Protein AF-A0A2N1M3A6-F1 (afdb_monomer_lite)

Secondary structure (DSSP, 8-state):
-----------HHHHHH-----THHHHHHHHHHHHHHHT--PPPPP--S-----TT-PPPPTT-EE-PEEEEEE-TTS-B--SSPPTTSEEE-SS-EE---

pLDDT: mean 78.28, std 14.37, range [37.91, 95.88]

Structure (mmCIF, N/CA/C/O backbone):
data_AF-A0A2N1M3A6-F1
#
_entry.id   AF-A0A2N1M3A6-F1
#
loop_
_atom_site.group_PDB
_atom_site.id
_atom_site.type_symbol
_atom_site.label_atom_id
_atom_site.label_alt_id
_atom_site.label_comp_id
_atom_site.label_asym_id
_atom_site.label_entity_id
_atom_site.label_seq_id
_atom_site.pdbx_PDB_ins_code
_atom_site.Cartn_x
_atom_site.Cartn_y
_atom_site.Cartn_z
_atom_site.occupancy
_atom_site.B_iso_or_equiv
_atom_site.auth_seq_id
_atom_site.auth_comp_id
_atom_site.auth_asym_id
_atom_site.auth_atom_id
_atom_site.pdbx_PDB_model_num
ATOM 1 N N . MET A 1 1 ? 30.304 28.864 -45.864 1.00 37.91 1 MET A N 1
ATOM 2 C CA . MET A 1 1 ? 28.997 28.255 -45.551 1.00 37.91 1 MET A CA 1
ATOM 3 C C . MET A 1 1 ? 29.250 26.767 -45.483 1.00 37.91 1 MET A C 1
ATOM 5 O O . MET A 1 1 ? 29.414 26.145 -46.521 1.00 37.91 1 MET A O 1
ATOM 9 N N . GLU A 1 2 ? 29.465 26.260 -44.274 1.00 38.72 2 GLU A N 1
ATOM 10 C CA . GLU A 1 2 ? 29.763 24.850 -44.025 1.00 38.72 2 GLU A CA 1
ATOM 11 C C . GLU A 1 2 ? 28.433 24.102 -43.951 1.00 38.72 2 GLU A C 1
ATOM 13 O O . GLU A 1 2 ? 27.558 24.466 -43.167 1.00 38.72 2 GLU A O 1
ATOM 18 N N . THR A 1 3 ? 28.236 23.129 -44.836 1.00 42.72 3 THR A N 1
ATOM 19 C CA . THR A 1 3 ? 27.062 22.260 -44.804 1.00 42.72 3 THR A CA 1
ATOM 20 C C . THR A 1 3 ? 27.322 21.121 -43.835 1.00 42.72 3 THR A C 1
ATOM 22 O O . THR A 1 3 ? 28.177 20.266 -44.066 1.00 42.72 3 THR A O 1
ATOM 25 N N . ASP A 1 4 ? 26.549 21.177 -42.759 1.00 46.94 4 ASP A N 1
ATOM 26 C CA . ASP A 1 4 ? 26.305 20.170 -41.739 1.00 46.94 4 ASP A CA 1
ATOM 27 C C . ASP A 1 4 ? 26.178 18.773 -42.371 1.00 46.94 4 ASP A C 1
ATOM 29 O O . ASP A 1 4 ? 25.213 18.467 -43.076 1.00 46.94 4 ASP A O 1
ATOM 33 N N . SER A 1 5 ? 27.199 17.934 -42.181 1.00 48.62 5 SER A N 1
ATOM 34 C CA . SER A 1 5 ? 27.154 16.529 -42.587 1.00 48.62 5 SER A CA 1
ATOM 35 C C . SER A 1 5 ? 26.375 15.768 -41.525 1.00 48.62 5 SER A C 1
ATOM 37 O O . SER A 1 5 ? 26.940 15.187 -40.599 1.00 48.62 5 SER A O 1
ATOM 39 N N . GLY A 1 6 ? 25.051 15.837 -41.659 1.00 46.06 6 GLY A N 1
ATOM 40 C CA . GLY A 1 6 ? 24.110 15.030 -40.905 1.00 46.06 6 GLY A CA 1
ATOM 41 C C . GLY A 1 6 ? 24.477 13.555 -41.033 1.00 46.06 6 GLY A C 1
ATOM 42 O O . GLY A 1 6 ? 24.549 13.003 -42.127 1.00 46.06 6 GLY A O 1
ATOM 43 N N . SER A 1 7 ? 24.733 12.945 -39.881 1.00 53.84 7 SER A N 1
ATOM 44 C CA . SER A 1 7 ? 24.909 11.513 -39.678 1.00 53.84 7 SER A CA 1
ATOM 45 C C . SER A 1 7 ? 23.667 10.752 -40.163 1.00 53.84 7 SER A C 1
ATOM 47 O O . SER A 1 7 ? 22.758 10.458 -39.383 1.00 53.84 7 SER A O 1
ATOM 49 N N . GLU A 1 8 ? 23.623 10.425 -41.453 1.00 49.47 8 GLU A N 1
ATOM 50 C CA . GLU A 1 8 ? 22.706 9.438 -42.014 1.00 49.47 8 GLU A CA 1
ATOM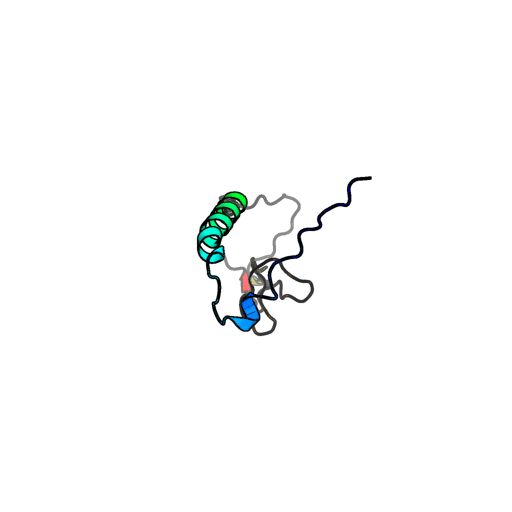 51 C C . GLU A 1 8 ? 23.074 8.061 -41.448 1.00 49.47 8 GLU A C 1
ATOM 53 O O . GLU A 1 8 ? 24.080 7.442 -41.796 1.00 49.47 8 GLU A O 1
ATOM 58 N N . PHE A 1 9 ? 22.265 7.616 -40.490 1.00 47.50 9 PHE A N 1
ATOM 59 C CA . PHE A 1 9 ? 22.367 6.309 -39.859 1.00 47.50 9 PHE A CA 1
ATOM 60 C C . PHE A 1 9 ? 22.343 5.191 -40.915 1.00 47.50 9 PHE A C 1
ATOM 62 O O . PHE A 1 9 ? 21.405 5.047 -41.695 1.00 47.50 9 PHE A O 1
ATOM 69 N N . THR A 1 10 ? 23.383 4.364 -40.879 1.00 49.75 10 THR A N 1
ATOM 70 C CA . THR A 1 10 ? 23.801 3.290 -41.796 1.00 49.75 10 THR A CA 1
ATOM 71 C C . THR A 1 10 ? 22.876 2.058 -41.855 1.00 49.75 10 THR A C 1
ATOM 73 O O . THR A 1 10 ? 23.339 0.916 -41.899 1.00 49.75 10 THR A O 1
ATOM 76 N N . ASN A 1 11 ? 21.553 2.233 -41.861 1.00 57.53 11 ASN A N 1
ATOM 77 C CA . ASN A 1 11 ? 20.620 1.102 -41.750 1.00 57.53 11 ASN A CA 1
ATOM 78 C C . ASN A 1 11 ? 20.404 0.334 -43.075 1.00 57.53 11 ASN A C 1
ATOM 80 O O . ASN A 1 11 ? 20.088 -0.858 -43.070 1.00 57.53 11 ASN A O 1
ATOM 84 N N . ASP A 1 12 ? 20.649 0.974 -44.221 1.00 56.59 12 ASP A N 1
ATOM 85 C CA . ASP A 1 12 ? 20.321 0.414 -45.543 1.00 56.59 12 ASP A CA 1
ATOM 86 C C . ASP A 1 12 ? 21.260 -0.714 -46.008 1.00 56.59 12 ASP A C 1
ATOM 88 O O . ASP A 1 12 ? 20.865 -1.584 -46.791 1.00 56.59 12 ASP A O 1
ATOM 92 N N . GLN A 1 13 ? 22.502 -0.753 -45.514 1.00 60.00 13 GLN A N 1
ATOM 93 C CA . GLN A 1 13 ? 23.458 -1.829 -45.824 1.00 60.00 13 GLN A CA 1
ATOM 94 C C . GLN A 1 13 ? 23.182 -3.112 -45.019 1.00 60.00 13 GLN A C 1
ATOM 96 O O . GLN A 1 13 ? 23.508 -4.220 -45.458 1.00 60.00 13 GLN A O 1
ATOM 101 N N . LYS A 1 14 ? 22.536 -2.979 -43.855 1.00 53.28 14 LYS A N 1
ATOM 102 C CA . LYS A 1 14 ? 22.296 -4.075 -42.908 1.00 53.28 14 LYS A CA 1
ATOM 103 C C . LYS A 1 14 ? 21.181 -5.013 -43.384 1.00 53.28 14 LYS A C 1
ATOM 105 O O . LYS A 1 14 ? 21.331 -6.231 -43.310 1.00 53.28 14 LYS A O 1
ATOM 110 N N . LEU A 1 15 ? 20.117 -4.458 -43.974 1.00 61.50 15 LEU A N 1
ATOM 111 C CA . LEU A 1 15 ? 18.980 -5.221 -44.516 1.00 61.50 15 LEU A CA 1
ATOM 112 C C . LEU A 1 15 ? 19.361 -6.139 -45.689 1.00 61.50 15 LEU A C 1
ATOM 114 O O . LEU A 1 15 ? 18.745 -7.184 -45.875 1.00 61.50 15 LEU A O 1
ATOM 118 N N . LYS A 1 16 ? 20.386 -5.773 -46.468 1.00 63.81 16 LYS A N 1
ATOM 119 C CA . LYS A 1 16 ? 20.836 -6.541 -47.642 1.00 63.81 16 LYS A CA 1
ATOM 120 C C . LYS A 1 16 ? 21.780 -7.696 -47.297 1.00 63.81 16 LYS A C 1
ATOM 122 O O . LYS A 1 16 ? 21.859 -8.656 -48.054 1.00 63.81 16 LYS A O 1
ATOM 127 N N . THR A 1 17 ? 22.489 -7.603 -46.172 1.00 62.62 17 THR A N 1
ATOM 128 C CA . THR A 1 17 ? 23.601 -8.511 -45.832 1.00 62.62 17 THR A CA 1
ATOM 129 C C . THR A 1 17 ? 23.169 -9.629 -44.873 1.00 62.62 17 THR A C 1
ATOM 131 O O . THR A 1 17 ? 23.895 -10.598 -44.692 1.00 62.62 17 THR A O 1
ATOM 134 N N . GLY A 1 18 ? 21.989 -9.528 -44.244 1.00 63.97 18 GLY A N 1
ATOM 135 C CA . GLY A 1 18 ? 21.477 -10.540 -43.302 1.00 63.97 18 GLY A CA 1
ATOM 136 C C . GLY A 1 18 ? 22.288 -10.671 -42.004 1.00 63.97 18 GLY A C 1
ATOM 137 O O . GLY A 1 18 ? 21.957 -11.480 -41.143 1.00 63.97 18 GLY A O 1
ATOM 138 N N . VAL A 1 19 ? 23.338 -9.863 -41.845 1.00 64.38 19 VAL A N 1
ATOM 139 C CA . VAL A 1 19 ? 24.197 -9.838 -40.665 1.00 64.38 19 VAL A CA 1
ATOM 140 C C . VAL A 1 19 ? 23.498 -9.022 -39.585 1.00 64.38 19 VAL A C 1
ATOM 142 O O . VAL A 1 19 ? 23.426 -7.790 -39.629 1.00 64.38 19 VAL A O 1
ATOM 145 N N . THR A 1 20 ? 22.960 -9.715 -38.589 1.00 64.69 20 THR A N 1
ATOM 146 C CA . THR A 1 20 ? 22.488 -9.093 -37.355 1.00 64.69 20 THR A CA 1
ATOM 147 C C . THR A 1 20 ? 23.700 -8.554 -36.600 1.00 64.69 20 THR A C 1
ATOM 149 O O . THR A 1 20 ? 24.484 -9.343 -36.083 1.00 64.69 20 THR A O 1
ATOM 152 N N . SER A 1 21 ? 23.895 -7.230 -36.543 1.00 70.19 21 SER A N 1
ATOM 153 C CA . SER A 1 21 ? 24.941 -6.675 -35.665 1.00 70.19 21 SER A CA 1
ATOM 154 C C . SER A 1 21 ? 24.478 -6.766 -34.210 1.00 70.19 21 SER A C 1
ATOM 156 O O . SER A 1 21 ? 23.390 -6.290 -33.866 1.00 70.19 21 SER A O 1
ATOM 158 N N . VAL A 1 22 ? 25.288 -7.457 -33.406 1.00 71.94 22 VAL A N 1
ATOM 159 C CA . VAL A 1 22 ? 25.047 -7.798 -31.993 1.00 71.94 22 VAL A CA 1
ATOM 160 C C . VAL A 1 22 ? 25.942 -6.955 -31.069 1.00 71.94 22 VAL A C 1
ATOM 162 O O . VAL A 1 22 ? 25.968 -7.166 -29.865 1.00 71.94 22 VAL A O 1
ATOM 165 N N . GLU A 1 23 ? 26.653 -5.966 -31.618 1.00 76.31 23 GLU A N 1
ATOM 166 C CA . GLU A 1 23 ? 27.604 -5.109 -30.886 1.00 76.31 23 GLU A CA 1
ATOM 167 C C . GLU A 1 23 ? 26.956 -4.401 -29.686 1.00 76.31 23 GLU A C 1
ATOM 169 O O . GLU A 1 23 ? 27.543 -4.320 -28.616 1.00 76.31 23 GLU A O 1
ATOM 174 N N . TRP A 1 24 ? 25.686 -4.000 -29.805 1.00 78.38 24 TRP A N 1
ATOM 175 C CA . TRP A 1 24 ? 24.931 -3.375 -28.712 1.00 78.38 24 TRP A CA 1
ATOM 176 C C . TRP A 1 24 ? 24.741 -4.281 -27.480 1.00 78.38 24 TRP A C 1
ATOM 178 O O . TRP A 1 24 ? 24.402 -3.790 -26.403 1.00 78.38 24 TRP A O 1
ATOM 188 N N . SER A 1 25 ? 24.915 -5.600 -27.619 1.00 80.50 25 SER A N 1
ATOM 189 C CA . SER A 1 25 ? 24.752 -6.542 -26.504 1.00 80.50 25 SER A CA 1
ATOM 190 C C . SER A 1 25 ? 25.864 -6.419 -25.461 1.00 80.50 25 SER A C 1
ATOM 192 O O . SER A 1 25 ? 25.614 -6.646 -24.280 1.00 80.50 25 SER A O 1
ATOM 194 N N . GLU A 1 26 ? 27.063 -5.998 -25.868 1.00 82.81 26 GLU A N 1
ATOM 195 C CA . GLU A 1 26 ? 28.182 -5.759 -24.952 1.00 82.81 26 GLU A CA 1
ATOM 196 C C . GLU A 1 26 ? 27.899 -4.525 -24.084 1.00 82.81 26 GLU A C 1
ATOM 198 O O . GLU A 1 26 ? 28.075 -4.548 -22.863 1.00 82.81 26 GLU A O 1
ATOM 203 N N . ASP A 1 27 ? 27.332 -3.481 -24.692 1.00 86.38 27 ASP A N 1
ATOM 204 C CA . ASP A 1 27 ? 26.917 -2.259 -24.001 1.00 86.38 27 ASP A CA 1
ATOM 205 C C . ASP A 1 27 ? 25.706 -2.462 -23.084 1.00 86.38 27 ASP A C 1
ATOM 207 O O . ASP A 1 27 ? 25.524 -1.713 -22.120 1.00 86.38 27 ASP A O 1
ATOM 211 N N . PHE A 1 28 ? 24.886 -3.487 -23.332 1.00 87.25 28 PHE A N 1
ATOM 212 C CA . PHE A 1 28 ? 23.705 -3.781 -22.522 1.00 87.25 28 PHE A CA 1
ATOM 213 C C . PHE A 1 28 ? 24.062 -3.987 -21.047 1.00 87.25 28 PHE A C 1
ATOM 215 O O . PHE A 1 28 ? 23.396 -3.441 -20.166 1.00 87.25 28 PHE A O 1
ATOM 222 N N . HIS A 1 29 ? 25.152 -4.705 -20.766 1.00 87.06 29 HIS A N 1
ATOM 223 C CA . HIS A 1 29 ? 25.614 -4.928 -19.397 1.00 87.06 29 HIS A CA 1
ATOM 224 C C . HIS A 1 29 ? 26.012 -3.621 -18.698 1.00 87.06 29 HIS A C 1
ATOM 226 O O . HIS A 1 29 ? 25.658 -3.423 -17.536 1.00 87.06 29 HIS A O 1
ATOM 232 N N . ASN A 1 30 ? 26.668 -2.706 -19.418 1.00 88.88 30 ASN A N 1
ATOM 233 C CA . ASN A 1 30 ? 27.060 -1.389 -18.906 1.00 88.88 30 ASN A CA 1
ATOM 234 C C . ASN A 1 30 ? 25.857 -0.468 -18.660 1.00 88.88 30 ASN A C 1
ATOM 236 O O . ASN A 1 30 ? 25.868 0.351 -17.741 1.00 88.88 30 ASN A O 1
ATOM 240 N N . VAL A 1 31 ? 24.818 -0.566 -19.490 1.00 89.12 31 VAL A N 1
ATOM 241 C CA . VAL A 1 31 ? 23.577 0.196 -19.304 1.00 89.12 31 VAL A CA 1
ATOM 242 C C . VAL A 1 31 ? 22.801 -0.339 -18.103 1.00 89.12 31 VAL A C 1
ATOM 244 O O . VAL A 1 31 ? 22.365 0.447 -17.262 1.00 89.12 31 VAL A O 1
ATOM 247 N N . VAL A 1 32 ? 22.662 -1.663 -17.989 1.00 87.38 32 VAL A N 1
ATOM 248 C CA . VAL A 1 32 ? 21.967 -2.304 -16.866 1.00 87.38 32 VAL A CA 1
ATOM 249 C C . VAL A 1 32 ? 22.673 -2.012 -15.545 1.00 87.38 32 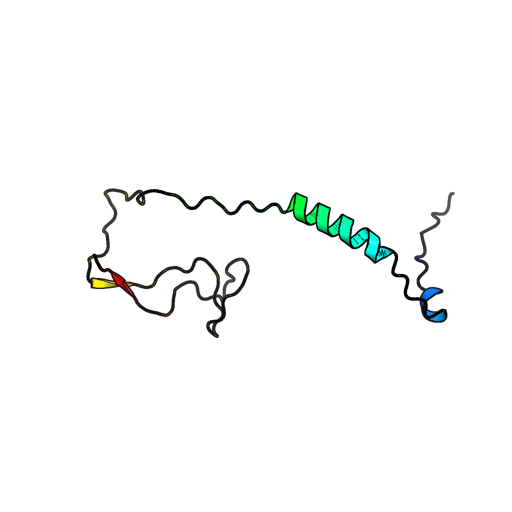VAL A C 1
ATOM 251 O O . VAL A 1 32 ? 21.988 -1.653 -14.593 1.00 87.38 32 VAL A O 1
ATOM 254 N N . SER A 1 33 ? 24.007 -2.087 -15.480 1.00 87.44 33 SER A N 1
ATOM 255 C CA . SER A 1 33 ? 24.750 -1.793 -14.246 1.00 87.44 33 SER A CA 1
ATOM 256 C C . SER A 1 33 ? 24.572 -0.344 -13.789 1.00 87.44 33 SER A C 1
ATOM 258 O O . SER A 1 33 ? 24.251 -0.108 -12.629 1.00 87.44 33 SER A O 1
ATOM 260 N N . LYS A 1 34 ? 24.668 0.631 -14.703 1.00 89.81 34 LYS A N 1
ATOM 261 C CA . LYS A 1 34 ? 24.436 2.053 -14.389 1.00 89.81 34 LYS A CA 1
ATOM 262 C C . LYS A 1 34 ? 23.007 2.331 -13.928 1.00 89.81 34 LYS A C 1
ATOM 264 O O . LYS A 1 34 ? 22.789 3.178 -13.064 1.00 89.81 34 LYS A O 1
ATOM 269 N N . ILE A 1 35 ? 22.023 1.650 -14.518 1.00 87.31 35 ILE A N 1
ATOM 270 C CA . ILE A 1 35 ? 20.632 1.729 -14.061 1.00 87.31 35 ILE A CA 1
ATOM 271 C C . ILE A 1 35 ? 20.526 1.108 -12.665 1.00 87.31 35 ILE A C 1
ATOM 273 O O . ILE A 1 35 ? 19.970 1.733 -11.774 1.00 87.31 35 ILE A O 1
ATOM 277 N N . ASP A 1 36 ? 21.082 -0.071 -12.425 1.00 84.50 36 ASP A N 1
ATOM 278 C CA . ASP A 1 36 ? 20.997 -0.707 -11.108 1.00 84.50 36 ASP A CA 1
ATOM 279 C C . ASP A 1 36 ? 21.653 0.147 -10.007 1.00 84.50 36 ASP A C 1
ATOM 281 O O . ASP A 1 36 ? 21.067 0.343 -8.944 1.00 84.50 36 ASP A O 1
ATOM 285 N N . GLU A 1 37 ? 22.806 0.764 -10.291 1.00 84.69 37 GLU A N 1
ATOM 286 C CA . GLU A 1 37 ? 23.473 1.737 -9.413 1.00 84.69 37 GLU A CA 1
ATOM 287 C C . GLU A 1 37 ? 22.604 2.972 -9.126 1.00 84.69 37 GLU A C 1
ATOM 289 O O . GLU A 1 37 ? 22.456 3.380 -7.972 1.00 84.69 37 GLU A O 1
ATOM 294 N N . LEU A 1 38 ? 21.995 3.565 -10.158 1.00 82.69 38 LEU A N 1
ATOM 295 C CA . LEU A 1 38 ? 21.128 4.738 -10.008 1.00 82.69 38 LEU A CA 1
ATOM 296 C C . LEU A 1 38 ? 19.846 4.408 -9.230 1.00 82.69 38 LEU A C 1
ATOM 298 O O . LEU A 1 38 ? 19.295 5.253 -8.522 1.00 82.69 38 LEU A O 1
ATOM 302 N N . TRP A 1 39 ? 19.354 3.183 -9.386 1.00 80.06 39 TRP A N 1
ATOM 303 C CA . TRP A 1 39 ? 18.085 2.724 -8.845 1.00 80.06 39 TRP A CA 1
ATOM 304 C C . TRP A 1 39 ? 18.259 1.797 -7.637 1.00 80.06 39 TRP A C 1
ATOM 306 O O . TRP A 1 39 ? 17.329 1.040 -7.351 1.00 80.06 39 TRP A O 1
ATOM 316 N N . GLN A 1 40 ? 19.370 1.898 -6.889 1.00 68.31 40 GLN A N 1
ATOM 317 C CA . GLN A 1 40 ? 19.556 1.244 -5.585 1.00 68.31 40 GLN A CA 1
ATOM 318 C C . GLN A 1 40 ? 18.462 1.692 -4.603 1.00 68.31 40 GLN A C 1
ATOM 320 O O . GLN A 1 40 ? 18.592 2.642 -3.828 1.00 68.31 40 GLN A O 1
ATOM 325 N N . ARG A 1 41 ? 17.315 1.019 -4.674 1.00 68.00 41 ARG A N 1
ATOM 326 C CA . ARG A 1 41 ? 16.161 1.247 -3.815 1.00 68.00 41 ARG A CA 1
ATOM 327 C C . ARG A 1 41 ? 16.402 0.463 -2.541 1.00 68.00 41 ARG A C 1
ATOM 329 O O . ARG A 1 41 ? 15.970 -0.681 -2.429 1.00 68.00 41 ARG A O 1
ATOM 336 N N . ASN A 1 42 ? 17.054 1.098 -1.572 1.00 73.75 42 ASN A N 1
ATOM 337 C CA . ASN A 1 42 ? 16.957 0.613 -0.204 1.00 73.75 42 ASN A CA 1
ATOM 338 C C . ASN A 1 42 ? 15.464 0.551 0.147 1.00 73.75 42 ASN A C 1
ATOM 340 O O . ASN A 1 42 ? 14.769 1.568 -0.006 1.00 73.75 42 ASN A O 1
ATOM 344 N N . PRO A 1 43 ? 14.932 -0.620 0.538 1.00 70.38 43 PRO A N 1
ATOM 345 C CA . PRO A 1 43 ? 13.563 -0.680 1.009 1.00 70.38 43 PRO A CA 1
ATOM 346 C C . PRO A 1 43 ? 13.437 0.284 2.196 1.00 70.38 43 PRO A C 1
ATOM 348 O O . PRO A 1 43 ? 14.359 0.364 3.009 1.00 70.38 43 PRO A O 1
ATOM 351 N N . PRO A 1 44 ? 12.345 1.059 2.288 1.00 72.62 44 PRO A N 1
ATOM 352 C CA . PRO A 1 44 ? 12.149 1.927 3.436 1.00 72.62 44 PRO A CA 1
ATOM 353 C C . PRO A 1 44 ? 12.139 1.083 4.711 1.00 72.62 44 PRO A C 1
ATOM 355 O O . PRO A 1 44 ? 11.515 0.019 4.747 1.00 72.62 44 PRO A O 1
ATOM 358 N N . ASP A 1 45 ? 12.813 1.573 5.751 1.00 77.44 45 ASP A N 1
ATOM 359 C CA . ASP A 1 45 ? 12.827 0.906 7.046 1.00 77.44 45 ASP A CA 1
ATOM 360 C C . ASP A 1 45 ? 11.396 0.737 7.557 1.00 77.44 45 ASP A C 1
ATOM 362 O O . ASP A 1 45 ? 10.616 1.693 7.643 1.00 77.44 45 ASP A O 1
ATOM 366 N N . ILE A 1 46 ? 11.046 -0.497 7.916 1.00 77.31 46 ILE A N 1
ATOM 367 C CA . ILE A 1 46 ? 9.773 -0.767 8.573 1.00 77.31 46 ILE A CA 1
ATOM 368 C C . ILE A 1 46 ? 9.878 -0.166 9.980 1.00 77.31 46 ILE A C 1
ATOM 370 O O . ILE A 1 46 ? 10.781 -0.547 10.736 1.00 77.31 46 ILE A O 1
ATOM 374 N N . PRO A 1 47 ? 8.986 0.764 10.368 1.00 76.75 47 PRO A N 1
ATOM 375 C CA . PRO A 1 47 ? 9.038 1.362 11.690 1.00 76.75 47 PRO A CA 1
ATOM 376 C C . PRO A 1 47 ? 8.904 0.265 12.747 1.00 76.75 47 PRO A C 1
ATOM 378 O O . 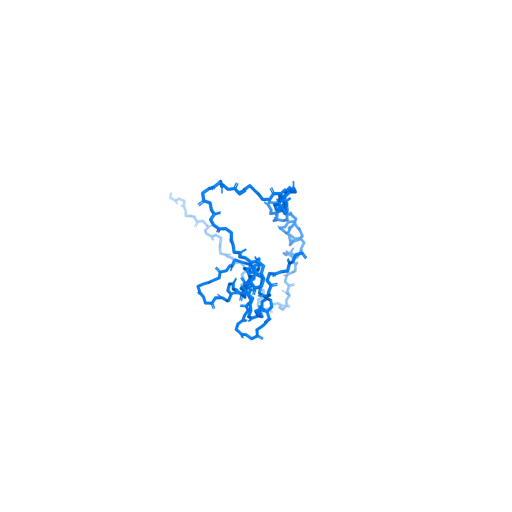PRO A 1 47 ? 7.861 -0.370 12.892 1.00 76.75 47 PRO A O 1
ATOM 381 N N . THR A 1 48 ? 9.989 0.044 13.482 1.00 73.94 48 THR A N 1
ATOM 382 C CA . THR A 1 48 ? 10.052 -0.937 14.562 1.00 73.94 48 THR A CA 1
ATOM 383 C C . THR A 1 48 ? 9.686 -0.228 15.859 1.00 73.94 48 THR A C 1
ATOM 385 O O . THR A 1 48 ? 10.479 0.525 16.420 1.00 73.94 48 THR A O 1
ATOM 388 N N . GLY A 1 49 ? 8.449 -0.406 16.314 1.00 77.56 49 GLY A N 1
ATOM 389 C CA . GLY A 1 49 ? 7.958 0.189 17.553 1.00 77.56 49 GLY A CA 1
ATOM 390 C C . GLY A 1 49 ? 6.438 0.184 17.641 1.00 77.56 49 GLY A C 1
ATOM 391 O O . GLY A 1 49 ? 5.740 -0.008 16.646 1.00 77.56 49 GLY A O 1
ATOM 392 N N . SER A 1 50 ? 5.914 0.406 18.844 1.00 78.12 50 SER A N 1
ATOM 393 C CA . SER A 1 50 ? 4.471 0.549 19.034 1.00 78.12 50 SER A CA 1
ATOM 394 C C . SER A 1 50 ? 3.952 1.764 18.253 1.00 78.12 50 SER A C 1
ATOM 396 O O . SER A 1 50 ? 4.586 2.826 18.288 1.00 78.12 50 SER A O 1
ATOM 398 N N . PRO A 1 51 ? 2.799 1.657 17.570 1.00 75.81 51 PRO A N 1
ATOM 399 C CA . PRO A 1 51 ? 2.217 2.788 16.864 1.00 75.81 51 PRO A CA 1
ATOM 400 C C . PRO A 1 51 ? 1.970 3.943 17.839 1.00 75.81 51 PRO A C 1
ATOM 402 O O . PRO A 1 51 ? 1.408 3.761 18.921 1.00 75.81 51 PRO A O 1
ATOM 405 N N . LYS A 1 52 ? 2.391 5.155 17.460 1.00 78.81 52 LYS A N 1
ATOM 406 C CA . LYS A 1 52 ? 2.099 6.365 18.235 1.00 78.81 52 LYS A CA 1
ATOM 407 C C . LYS A 1 52 ? 0.610 6.679 18.111 1.00 78.81 52 LYS A C 1
ATOM 409 O O . LYS A 1 52 ? 0.176 7.258 17.120 1.00 78.81 52 LYS A O 1
ATOM 414 N N . VAL A 1 53 ? -0.169 6.302 19.119 1.00 75.88 53 VAL A N 1
ATOM 415 C CA . VAL A 1 53 ? -1.596 6.636 19.197 1.00 75.88 53 VAL A CA 1
ATOM 416 C C . VAL A 1 53 ? -1.757 7.959 19.942 1.00 75.88 53 VAL A C 1
ATOM 418 O O . VAL A 1 53 ? -1.249 8.132 21.050 1.00 75.88 53 VAL A O 1
ATOM 421 N N . SER A 1 54 ? -2.458 8.919 19.337 1.00 78.88 54 SER A N 1
ATOM 422 C CA . SER A 1 54 ? -2.804 10.168 20.020 1.00 78.88 54 SER A CA 1
ATOM 423 C C . SER A 1 54 ? -3.947 9.926 21.016 1.00 78.88 54 SER A C 1
ATOM 425 O O . SER A 1 54 ? -4.872 9.169 20.720 1.00 78.88 54 SER A O 1
ATOM 427 N N . LYS A 1 55 ? -3.932 10.595 22.179 1.00 73.88 55 LYS A N 1
ATOM 428 C CA . LYS A 1 55 ? -4.939 10.410 23.251 1.00 73.88 55 LYS A CA 1
ATOM 429 C C . LYS A 1 55 ? -6.385 10.740 22.842 1.00 73.88 55 LYS A C 1
ATOM 431 O O . LYS A 1 55 ? -7.302 10.407 23.577 1.00 73.88 55 LYS A O 1
ATOM 436 N N . LYS A 1 56 ? -6.593 11.417 21.707 1.00 79.06 56 LYS A N 1
ATOM 437 C CA . LYS A 1 56 ? -7.919 11.833 21.214 1.00 79.06 56 LYS A CA 1
ATOM 438 C C . LYS A 1 56 ? -8.561 10.821 20.260 1.00 79.06 56 LYS A C 1
ATOM 440 O O . LYS A 1 56 ? -9.633 11.090 19.735 1.00 79.06 56 LYS A O 1
ATOM 445 N N . THR A 1 57 ? -7.893 9.704 19.986 1.00 75.75 57 THR A N 1
ATOM 446 C CA . THR A 1 57 ? -8.350 8.737 18.983 1.00 75.75 57 THR A CA 1
ATOM 447 C C . THR A 1 57 ? -9.175 7.651 19.666 1.00 75.75 57 THR A C 1
ATOM 449 O O . THR A 1 57 ? -8.626 6.890 20.460 1.00 75.75 57 THR A O 1
ATOM 452 N N . GLU A 1 58 ? -10.471 7.564 19.364 1.00 83.56 58 GLU A N 1
ATOM 453 C CA . GLU A 1 58 ? -11.268 6.383 19.711 1.00 83.56 58 GLU A CA 1
ATOM 454 C C . GLU A 1 58 ? -10.728 5.176 18.938 1.00 83.56 58 GLU A C 1
ATOM 456 O O . GLU A 1 58 ? -10.703 5.161 17.705 1.00 83.56 58 GLU A O 1
ATOM 461 N N . LEU A 1 59 ? -10.245 4.173 19.672 1.00 86.00 59 LEU A N 1
ATOM 462 C CA . LEU A 1 59 ? -9.842 2.895 19.099 1.00 86.00 59 LEU A CA 1
ATOM 463 C C . LEU A 1 59 ? -11.069 2.003 18.935 1.00 86.00 59 LEU A C 1
ATOM 465 O O . LEU A 1 59 ? -11.967 1.992 19.775 1.00 86.00 59 LEU A O 1
ATOM 469 N N . LEU A 1 60 ? -11.081 1.221 17.859 1.00 90.50 60 LEU A N 1
ATOM 470 C CA . LEU A 1 60 ? -12.108 0.209 17.650 1.00 90.50 60 LEU A CA 1
ATOM 471 C C . LEU A 1 60 ? -12.002 -0.871 18.730 1.00 90.50 60 LEU A C 1
ATOM 473 O O . LEU A 1 60 ? -10.902 -1.302 19.083 1.00 90.50 60 LEU A O 1
ATOM 477 N N . SER A 1 61 ? -13.149 -1.322 19.229 1.00 90.56 61 SER A N 1
ATOM 478 C CA . SER A 1 61 ? -13.213 -2.374 20.237 1.00 90.56 61 SER A CA 1
ATOM 479 C C . SER A 1 61 ? -12.857 -3.744 19.657 1.00 90.56 61 SER A C 1
ATOM 481 O O . SER A 1 61 ? -13.061 -4.024 18.467 1.00 90.56 61 SER A O 1
ATOM 483 N N . GLU A 1 62 ? -12.356 -4.625 20.524 1.00 92.50 62 GLU A N 1
ATOM 484 C CA . GLU A 1 62 ? -12.234 -6.054 20.230 1.00 92.50 62 GLU A CA 1
ATOM 485 C C . GLU A 1 62 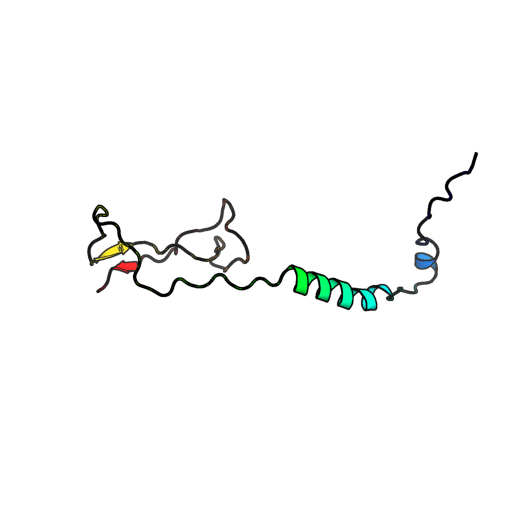? -13.582 -6.610 19.734 1.00 92.50 62 GLU A C 1
ATOM 487 O O . GLU A 1 62 ? -14.651 -6.210 20.193 1.00 92.50 62 GLU A O 1
ATOM 492 N N . GLY A 1 63 ? -13.546 -7.510 18.752 1.00 93.69 63 GLY A N 1
ATOM 493 C CA . GLY A 1 63 ? -14.746 -8.030 18.090 1.00 93.69 63 GLY A CA 1
ATOM 494 C C . GLY A 1 63 ? -15.235 -7.198 16.897 1.00 93.69 63 GLY A C 1
ATOM 495 O O . GLY A 1 63 ? -16.046 -7.691 16.110 1.00 93.69 63 GLY A O 1
ATOM 496 N N . THR A 1 64 ? -14.710 -5.986 16.683 1.00 95.88 64 THR A N 1
ATOM 497 C CA . THR A 1 64 ? -15.073 -5.177 15.509 1.00 95.88 64 THR A CA 1
ATOM 498 C C . THR A 1 64 ? -14.598 -5.841 14.214 1.00 95.88 64 THR A C 1
ATOM 500 O O . THR A 1 64 ? -13.454 -6.290 14.096 1.00 95.88 64 THR A O 1
ATOM 503 N N . ARG A 1 65 ? -15.486 -5.893 13.213 1.00 95.31 65 ARG A N 1
ATOM 504 C CA . ARG A 1 65 ? -15.188 -6.399 11.867 1.00 95.31 65 ARG A CA 1
ATOM 505 C C . ARG A 1 65 ? -14.531 -5.300 11.036 1.00 95.31 65 ARG A C 1
ATOM 507 O O . ARG A 1 65 ? -15.151 -4.278 10.765 1.00 95.31 65 ARG A O 1
ATOM 514 N N . VAL A 1 66 ? -13.299 -5.531 10.598 1.00 94.81 66 VAL A N 1
ATOM 515 C CA . VAL A 1 66 ? -12.483 -4.569 9.848 1.00 94.81 66 VAL A CA 1
ATOM 516 C C . VAL A 1 66 ? -11.922 -5.188 8.570 1.00 94.81 66 VAL A C 1
ATOM 518 O O . VAL A 1 66 ? -11.791 -6.408 8.447 1.00 94.81 66 VAL A O 1
ATOM 521 N N . ARG A 1 67 ? -11.565 -4.339 7.605 1.00 94.88 67 ARG A N 1
ATOM 522 C CA . ARG A 1 67 ? -10.743 -4.726 6.452 1.00 94.88 67 ARG A CA 1
ATOM 523 C C . ARG A 1 67 ? -9.349 -4.141 6.616 1.00 94.88 67 ARG A C 1
ATOM 525 O O . ARG A 1 67 ? -9.197 -2.998 7.034 1.00 94.88 67 ARG A O 1
ATOM 532 N N . VAL A 1 68 ? -8.339 -4.938 6.287 1.00 92.00 68 VAL A N 1
ATOM 533 C CA . VAL A 1 68 ? -6.933 -4.532 6.394 1.00 92.00 68 VAL A CA 1
ATOM 534 C C . VAL A 1 68 ? -6.530 -3.797 5.122 1.00 92.00 68 VAL A C 1
ATOM 536 O O . VAL A 1 68 ? -6.881 -4.230 4.021 1.00 92.00 68 VAL A O 1
ATOM 539 N N . LYS A 1 69 ? -5.825 -2.674 5.271 1.00 91.31 69 LYS A N 1
ATOM 540 C CA . LYS A 1 69 ? -5.245 -1.939 4.143 1.00 91.31 69 LYS A CA 1
ATOM 541 C C . LYS A 1 69 ? -4.136 -2.781 3.517 1.00 91.31 69 LYS A C 1
ATOM 543 O O . LYS A 1 69 ? -3.356 -3.384 4.243 1.00 91.31 69 LYS A O 1
ATOM 548 N N . LEU A 1 70 ? -4.094 -2.845 2.193 1.00 90.88 70 LEU A N 1
ATOM 549 C CA . LEU A 1 70 ? -3.055 -3.574 1.473 1.00 90.88 70 LEU A CA 1
ATOM 550 C C . LEU A 1 70 ? -1.811 -2.699 1.290 1.00 90.88 70 LEU A C 1
ATOM 552 O O . LEU A 1 70 ? -1.936 -1.497 1.043 1.00 90.88 70 LEU A O 1
ATOM 556 N N . ASP A 1 71 ? -0.637 -3.322 1.378 1.00 87.44 71 ASP A N 1
ATOM 557 C CA . ASP A 1 71 ? 0.650 -2.665 1.120 1.00 87.44 71 ASP A CA 1
ATOM 558 C C . ASP A 1 71 ? 0.966 -2.593 -0.381 1.00 87.44 71 ASP A C 1
ATOM 560 O O . ASP A 1 71 ? 1.600 -1.648 -0.847 1.00 87.44 71 ASP A O 1
ATOM 564 N N . GLU A 1 72 ? 0.459 -3.555 -1.155 1.00 88.38 72 GLU A N 1
ATOM 565 C CA . GLU A 1 72 ? 0.652 -3.664 -2.602 1.00 88.38 72 GLU A CA 1
ATOM 566 C C . GLU A 1 72 ? -0.699 -3.788 -3.326 1.00 88.38 72 GLU A C 1
ATOM 568 O O . GLU A 1 72 ? -1.652 -4.343 -2.761 1.00 88.38 72 GLU A O 1
ATOM 573 N N . PRO A 1 73 ? -0.808 -3.285 -4.570 1.00 89.50 73 PRO A N 1
ATOM 574 C CA . PRO A 1 73 ? -2.037 -3.378 -5.341 1.00 89.50 73 PRO A CA 1
ATOM 575 C C . PRO A 1 73 ? -2.388 -4.824 -5.686 1.00 89.50 73 PRO A C 1
ATOM 577 O O . PRO A 1 73 ? -1.528 -5.663 -5.953 1.00 89.50 73 PRO A O 1
ATOM 580 N N . ILE A 1 74 ? -3.687 -5.108 -5.713 1.00 90.06 74 ILE A N 1
ATOM 581 C CA . ILE A 1 74 ? -4.226 -6.391 -6.159 1.00 90.06 74 ILE A CA 1
ATOM 582 C C . ILE A 1 74 ? -5.199 -6.118 -7.305 1.00 90.06 74 ILE A C 1
ATOM 584 O O . ILE A 1 74 ? -6.016 -5.194 -7.245 1.00 90.06 74 ILE A O 1
ATOM 588 N N . SER A 1 75 ? -5.096 -6.935 -8.349 1.00 82.06 75 SER A N 1
ATOM 589 C CA . SER A 1 75 ? -6.028 -6.958 -9.472 1.00 82.06 75 SER A CA 1
ATOM 590 C C . SER A 1 75 ? -7.431 -7.350 -9.006 1.00 82.06 75 SER A C 1
ATOM 592 O O . SER A 1 75 ? -7.604 -8.067 -8.022 1.00 82.06 75 SER A O 1
ATOM 594 N N . VAL A 1 76 ? -8.452 -6.971 -9.770 1.00 78.56 76 VAL A N 1
ATOM 595 C CA . VAL A 1 76 ? -9.832 -7.442 -9.562 1.00 78.56 76 VAL A CA 1
ATOM 596 C C . VAL A 1 76 ? -9.952 -8.971 -9.570 1.00 78.56 76 VAL A C 1
ATOM 598 O O . VAL A 1 76 ? -10.839 -9.519 -8.924 1.00 78.56 76 VAL A O 1
ATOM 601 N N . LEU A 1 77 ? -9.028 -9.661 -10.246 1.00 81.94 77 LEU A N 1
ATOM 602 C CA . LEU A 1 77 ? -8.955 -11.125 -10.287 1.00 81.94 77 LEU A CA 1
ATOM 603 C C . LEU A 1 77 ? -8.246 -11.739 -9.065 1.00 81.94 77 LEU A C 1
ATOM 605 O O . LEU A 1 77 ? -8.104 -12.953 -8.991 1.00 81.94 77 LEU A O 1
ATOM 609 N N . GLY A 1 78 ? -7.779 -10.923 -8.114 1.00 79.56 78 GLY A N 1
ATOM 610 C CA . GLY A 1 78 ? -7.097 -11.379 -6.897 1.00 79.56 78 GLY A CA 1
ATOM 611 C C . GLY A 1 78 ? -5.585 -11.579 -7.037 1.00 79.56 78 GLY A C 1
ATOM 612 O O . GLY A 1 78 ? -4.922 -11.916 -6.059 1.00 79.56 78 GLY A O 1
ATOM 613 N N . ASN A 1 79 ? -5.019 -11.332 -8.220 1.00 84.44 79 ASN A N 1
ATOM 614 C CA . ASN A 1 79 ? -3.579 -11.441 -8.448 1.00 84.44 79 ASN A CA 1
ATOM 615 C C . ASN A 1 79 ? -2.839 -10.209 -7.909 1.00 84.44 79 ASN A C 1
ATOM 617 O O . ASN A 1 79 ? -3.252 -9.077 -8.169 1.00 84.44 79 ASN A O 1
ATOM 621 N N . LYS A 1 80 ? -1.727 -10.424 -7.196 1.00 84.75 80 LYS A N 1
ATOM 622 C CA . LYS A 1 80 ? -0.819 -9.355 -6.751 1.00 84.75 80 LYS A CA 1
ATOM 623 C C . LYS A 1 80 ? -0.260 -8.606 -7.964 1.00 84.75 80 LYS A C 1
ATOM 625 O O . LYS A 1 80 ? 0.226 -9.227 -8.907 1.00 84.75 80 LYS A O 1
ATOM 630 N N . LEU A 1 81 ? -0.318 -7.279 -7.921 1.00 85.75 81 LEU A N 1
ATOM 631 C CA . LEU A 1 81 ? 0.254 -6.385 -8.921 1.00 85.75 81 LEU A CA 1
ATOM 632 C C . LEU A 1 81 ? 1.519 -5.729 -8.359 1.00 85.75 81 LEU A C 1
ATOM 634 O O . LEU A 1 81 ? 1.618 -5.447 -7.166 1.00 85.75 81 LEU A O 1
ATOM 638 N N . HIS A 1 82 ? 2.500 -5.489 -9.227 1.00 84.00 82 HIS A N 1
ATOM 639 C CA . HIS A 1 82 ? 3.722 -4.781 -8.862 1.00 84.00 82 HIS A CA 1
ATOM 640 C C . HIS A 1 82 ? 3.571 -3.281 -9.144 1.00 84.00 82 HIS A C 1
ATOM 642 O O . HIS A 1 82 ? 3.022 -2.891 -10.173 1.00 84.00 82 HIS A O 1
ATOM 648 N N . GLY A 1 83 ? 4.126 -2.436 -8.275 1.00 84.31 83 GLY A N 1
ATOM 649 C CA . GLY A 1 83 ? 4.182 -0.988 -8.475 1.00 84.31 83 GLY A CA 1
ATOM 650 C C . GLY A 1 83 ? 3.238 -0.205 -7.567 1.00 84.31 83 GLY A C 1
ATOM 651 O O . GLY A 1 83 ? 2.836 -0.668 -6.503 1.00 84.31 83 GLY A O 1
ATOM 652 N N . LYS A 1 84 ? 2.943 1.038 -7.958 1.00 86.50 84 LYS A N 1
ATOM 653 C CA . LYS A 1 84 ? 2.079 1.941 -7.185 1.00 86.50 84 LYS A CA 1
ATOM 654 C C . LYS A 1 84 ? 0.607 1.615 -7.442 1.00 86.50 84 LYS A C 1
ATOM 656 O O . LYS A 1 84 ? 0.256 1.232 -8.551 1.00 86.50 84 LYS A O 1
ATOM 661 N N . PHE A 1 85 ? -0.245 1.849 -6.443 1.00 87.62 85 PHE A N 1
ATOM 662 C CA . PHE A 1 85 ? -1.698 1.746 -6.603 1.00 87.62 85 PHE A CA 1
ATOM 663 C C . PHE A 1 85 ? -2.210 2.695 -7.693 1.00 87.62 85 PHE A C 1
ATOM 665 O O . PHE A 1 85 ? -2.054 3.916 -7.586 1.00 87.62 85 PHE A O 1
ATOM 672 N N . CYS A 1 86 ? -2.894 2.137 -8.683 1.00 87.12 86 CYS A N 1
ATOM 673 C CA . CYS A 1 86 ? -3.672 2.869 -9.671 1.00 87.12 86 CYS A CA 1
ATOM 674 C C . CYS A 1 86 ? -5.059 3.253 -9.119 1.00 87.12 86 CYS A C 1
ATOM 676 O O . CYS A 1 86 ? -5.470 2.854 -8.024 1.00 87.12 86 CYS A O 1
ATOM 678 N N . THR A 1 87 ? -5.809 4.053 -9.884 1.00 85.00 87 THR A N 1
ATOM 679 C CA . THR A 1 87 ? -7.167 4.491 -9.511 1.00 85.00 87 THR A CA 1
ATOM 680 C C . THR A 1 87 ? -8.153 3.323 -9.402 1.00 85.00 87 THR A C 1
ATOM 682 O O . THR A 1 87 ? -9.054 3.374 -8.572 1.00 85.00 87 THR A O 1
ATOM 685 N N . GLY A 1 88 ? -7.970 2.269 -10.207 1.00 83.00 88 GLY A N 1
ATOM 686 C CA . GLY A 1 88 ? -8.859 1.101 -10.251 1.00 83.00 88 GLY A CA 1
ATOM 687 C C . GLY A 1 88 ? -8.465 -0.065 -9.339 1.00 83.00 88 GLY A C 1
ATOM 688 O O . GLY A 1 88 ? -9.196 -1.050 -9.281 1.00 83.00 88 GLY A O 1
ATOM 689 N N . ASP A 1 89 ? -7.331 0.022 -8.641 1.00 86.12 89 ASP A N 1
ATOM 690 C CA . ASP A 1 89 ? -6.817 -1.105 -7.861 1.00 86.12 89 ASP A CA 1
ATOM 691 C C . ASP A 1 89 ? -7.559 -1.271 -6.535 1.00 86.12 89 ASP A C 1
ATOM 693 O O . ASP A 1 89 ? -7.953 -0.305 -5.868 1.00 86.12 89 ASP A O 1
ATOM 697 N N . ILE A 1 90 ? -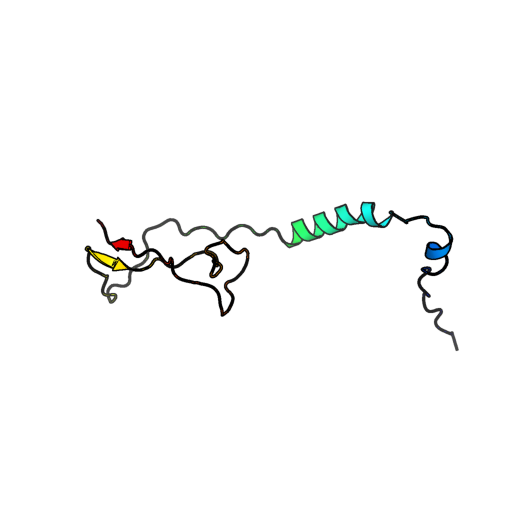7.677 -2.522 -6.094 1.00 88.25 90 ILE A N 1
ATOM 698 C CA . ILE A 1 90 ? -8.243 -2.838 -4.787 1.00 88.25 90 ILE A CA 1
ATOM 699 C C . ILE A 1 90 ? -7.229 -2.458 -3.702 1.00 88.25 90 ILE A C 1
ATOM 701 O O . ILE A 1 90 ? -6.118 -2.976 -3.664 1.00 88.25 90 ILE A O 1
ATOM 705 N N . ARG A 1 91 ? -7.634 -1.568 -2.786 1.00 89.50 91 ARG A N 1
ATOM 706 C CA . ARG A 1 91 ? -6.789 -1.060 -1.680 1.00 89.50 91 ARG A CA 1
ATOM 707 C C . ARG A 1 91 ? -6.997 -1.765 -0.342 1.00 89.50 91 ARG A C 1
ATOM 709 O O . ARG A 1 91 ? -6.194 -1.612 0.575 1.00 89.50 91 ARG A O 1
ATOM 716 N N . TRP A 1 92 ? -8.095 -2.500 -0.214 1.00 91.44 92 TRP A N 1
ATOM 717 C CA . TRP A 1 92 ? -8.497 -3.172 1.016 1.00 91.44 92 TRP A CA 1
ATOM 718 C C . TRP A 1 92 ? -8.559 -4.667 0.779 1.00 91.44 92 TRP A C 1
ATOM 720 O O . TRP A 1 92 ? -9.116 -5.107 -0.224 1.00 91.44 92 TRP A O 1
ATOM 730 N N . ASN A 1 93 ? -8.049 -5.449 1.725 1.00 91.31 93 ASN A N 1
ATOM 731 C CA . ASN A 1 93 ? -8.162 -6.894 1.651 1.00 91.31 93 ASN A CA 1
ATOM 732 C C . ASN A 1 93 ? -9.656 -7.280 1.577 1.00 91.31 93 ASN A C 1
ATOM 734 O O . ASN A 1 93 ? -10.436 -6.820 2.422 1.00 91.31 93 ASN A O 1
ATOM 738 N N . PRO A 1 94 ? -10.077 -8.091 0.588 1.00 89.69 94 PRO A N 1
ATOM 739 C CA . PRO A 1 94 ? -11.478 -8.485 0.447 1.00 89.69 94 PRO A CA 1
ATOM 740 C C . PRO A 1 94 ? -11.969 -9.300 1.649 1.00 89.69 94 PRO A C 1
ATOM 742 O O . PRO A 1 94 ? -13.147 -9.225 2.012 1.00 89.69 94 PRO A O 1
ATOM 745 N N . ASN A 1 95 ? -11.062 -10.024 2.310 1.00 92.44 95 ASN A N 1
ATOM 746 C CA . ASN A 1 95 ? -11.378 -10.809 3.490 1.00 92.44 95 ASN A CA 1
ATOM 747 C C . ASN A 1 95 ? -11.578 -9.904 4.707 1.00 92.44 95 ASN A C 1
ATOM 749 O O . ASN A 1 95 ? -10.693 -9.144 5.110 1.00 92.44 95 ASN A O 1
ATOM 753 N N . ILE A 1 96 ? -12.750 -10.030 5.325 1.00 94.88 96 ILE A N 1
ATOM 754 C CA . ILE A 1 96 ? -13.078 -9.334 6.568 1.00 94.88 96 ILE A CA 1
ATOM 755 C C . ILE A 1 96 ? -12.363 -10.036 7.723 1.00 94.88 96 ILE A C 1
ATOM 757 O O . ILE A 1 96 ? -12.453 -11.255 7.868 1.00 94.88 96 ILE A O 1
ATOM 761 N N . ARG A 1 97 ? -11.681 -9.259 8.564 1.00 94.56 97 ARG A N 1
ATOM 762 C CA . ARG A 1 97 ? -11.037 -9.734 9.791 1.00 94.56 97 ARG A CA 1
ATOM 763 C C . ARG A 1 97 ? -11.770 -9.200 11.013 1.00 94.56 97 ARG A C 1
ATOM 765 O O . ARG A 1 97 ? -12.464 -8.192 10.942 1.00 94.56 97 ARG A O 1
ATOM 772 N N . VAL A 1 98 ? -11.620 -9.894 12.132 1.00 95.56 98 VAL A N 1
ATOM 773 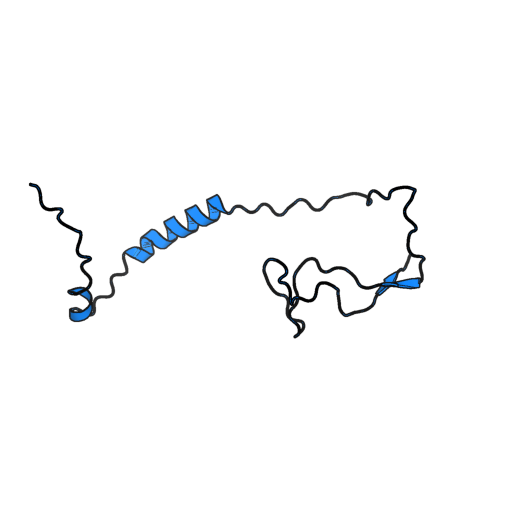C CA . VAL A 1 98 ? -12.149 -9.476 13.434 1.00 95.56 98 VAL A CA 1
ATOM 774 C C . VAL A 1 98 ? -10.969 -9.072 14.304 1.00 95.56 98 VAL A C 1
ATOM 776 O O . VAL A 1 98 ? -9.978 -9.804 14.338 1.00 95.56 98 VAL A O 1
ATOM 779 N N . ILE A 1 99 ? -11.065 -7.928 14.983 1.00 93.31 99 ILE A N 1
ATOM 780 C CA . ILE A 1 99 ? -10.053 -7.503 15.956 1.00 93.31 99 ILE A CA 1
ATOM 781 C C . ILE A 1 99 ? -10.079 -8.485 17.127 1.00 93.31 99 ILE A C 1
ATOM 783 O O . ILE A 1 99 ? -11.102 -8.635 17.795 1.00 93.31 99 ILE A O 1
ATOM 787 N N . LYS A 1 100 ? -8.959 -9.172 17.341 1.00 91.25 100 LYS A N 1
ATOM 788 C CA . LYS A 1 100 ? -8.734 -10.079 18.466 1.00 91.25 100 LYS A CA 1
ATOM 789 C C . LYS A 1 100 ? -7.638 -9.501 19.358 1.00 91.25 100 LYS A C 1
ATOM 791 O O . LYS A 1 100 ? -6.823 -8.715 18.874 1.00 91.25 100 LYS A O 1
ATOM 796 N N . LYS A 1 101 ? -7.672 -9.896 20.626 1.00 81.06 101 LYS A N 1
ATOM 797 C CA . LYS A 1 101 ? -6.677 -9.563 21.643 1.00 81.06 101 LYS A CA 1
ATOM 798 C C . LYS A 1 101 ? -5.341 -10.258 21.397 1.00 81.06 101 LYS A C 1
ATOM 800 O O . LYS A 1 101 ? -5.374 -11.387 20.851 1.00 81.06 101 LYS A O 1
#

Organism: NCBI:txid588596

Radius of gyration: 27.41 Å; chains: 1; bounding box: 45×40×71 Å

Foldseek 3Di:
DDDDPPPPDPPPVCVVPVDDDPVCVVCVVVVVVVVCVVPVDDDPDDDPDDDDDDPPDDDDDFFDKDWDFDPFWADPVRHTDDDDDDPPTDGTDPDIDTHDD

Sequence (101 aa):
METDSGSEFTNDQKLKTGVTSVEWSEDFHNVVSKIDELWQRNPPDIPTGSPKVSKKTELLSEGTRVRVKLDEPISVLGNKLHGKFCTGDIRWNPNIRVIKK